Protein AF-A0A6P0N883-F1 (afdb_monomer_lite)

pLDDT: mean 95.59, std 4.11, range [74.62, 98.62]

Secondary structure (DSSP, 8-state):
----HHHHSSS------PPP-TTS-HHHHHHHHHHHHHHHHHHHHHH-

Radius of gyration: 13.6 Å; chains: 1; bounding box: 23×27×32 Å

Structure (mmCIF, N/CA/C/O backbone):
data_AF-A0A6P0N883-F1
#
_entry.id   AF-A0A6P0N883-F1
#
loop_
_atom_site.group_PDB
_atom_site.id
_atom_site.type_symbol
_atom_site.label_atom_id
_atom_site.label_alt_id
_atom_site.label_comp_id
_atom_site.label_asym_id
_atom_site.label_entity_id
_atom_site.label_seq_id
_atom_site.pdbx_PDB_ins_code
_atom_site.Cartn_x
_atom_site.Cartn_y
_atom_site.Cartn_z
_atom_site.occupancy
_atom_site.B_iso_or_equiv
_atom_site.auth_seq_id
_atom_site.auth_comp_id
_atom_site.auth_asym_id
_atom_site.auth_atom_id
_atom_site.pdbx_PDB_model_num
ATOM 1 N N . VAL A 1 1 ? 1.214 14.380 -6.502 1.00 74.62 1 VAL A N 1
ATOM 2 C CA . VAL A 1 1 ? -0.210 14.148 -6.855 1.00 74.62 1 VAL A CA 1
ATOM 3 C C . VAL A 1 1 ? -1.086 15.078 -6.028 1.00 74.62 1 VAL 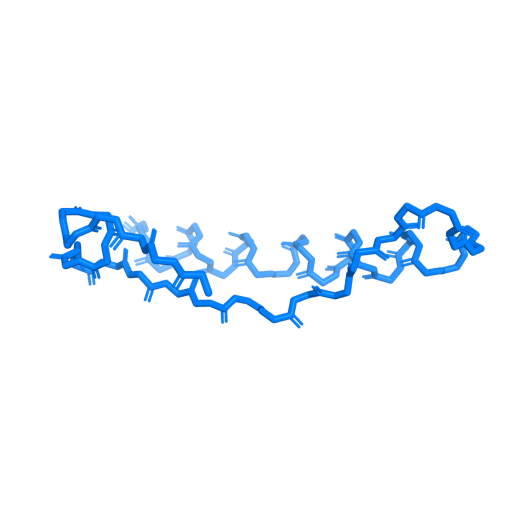A C 1
ATOM 5 O O . VAL A 1 1 ? -0.659 15.445 -4.942 1.00 74.62 1 VAL A O 1
ATOM 8 N N . ASN A 1 2 ? -2.246 15.505 -6.532 1.00 88.94 2 ASN A N 1
ATOM 9 C CA . ASN A 1 2 ? -3.204 16.309 -5.763 1.00 88.94 2 ASN A CA 1
ATOM 10 C C . ASN A 1 2 ? -4.381 15.395 -5.394 1.00 88.94 2 ASN A C 1
ATOM 12 O O . ASN A 1 2 ? -5.150 15.012 -6.275 1.00 88.94 2 ASN A O 1
ATOM 16 N N . LEU A 1 3 ? -4.424 14.946 -4.137 1.00 92.62 3 LEU A N 1
ATOM 17 C CA . LEU A 1 3 ? -5.465 14.056 -3.623 1.00 92.62 3 LEU A CA 1
ATOM 18 C C . LEU A 1 3 ? -6.538 14.888 -2.905 1.00 92.62 3 LEU A C 1
ATOM 20 O O . LEU A 1 3 ? -6.181 15.841 -2.211 1.00 92.62 3 LEU A O 1
ATOM 24 N N . PRO A 1 4 ? -7.829 14.534 -3.024 1.00 95.75 4 PRO A N 1
ATOM 25 C CA . PRO A 1 4 ? -8.889 15.182 -2.258 1.00 95.75 4 PRO A CA 1
ATOM 26 C C . PRO A 1 4 ? -8.621 15.131 -0.747 1.00 95.75 4 PRO A C 1
ATOM 28 O O . PRO A 1 4 ? -8.268 14.078 -0.217 1.00 95.75 4 PRO A O 1
ATOM 31 N N . GLU A 1 5 ? -8.872 16.234 -0.036 1.00 94.44 5 GLU A N 1
ATOM 32 C CA . GLU A 1 5 ? -8.662 16.326 1.422 1.00 94.44 5 GLU A CA 1
ATOM 33 C C . GLU A 1 5 ? -9.410 15.221 2.187 1.00 94.44 5 GLU A C 1
ATOM 35 O O . GLU A 1 5 ? -8.867 14.595 3.094 1.00 94.44 5 GLU A O 1
ATOM 40 N N . ALA A 1 6 ? -10.630 14.891 1.755 1.00 95.31 6 ALA A N 1
ATOM 41 C CA . ALA A 1 6 ? -11.438 13.831 2.356 1.00 95.31 6 ALA A CA 1
ATOM 42 C C . ALA A 1 6 ? -10.803 12.426 2.277 1.00 95.31 6 ALA A C 1
ATOM 44 O O . ALA A 1 6 ? -11.217 11.531 3.014 1.00 95.31 6 ALA A O 1
ATOM 45 N N . TRP A 1 7 ? -9.840 12.205 1.375 1.00 93.75 7 TRP A N 1
ATOM 46 C CA . TRP A 1 7 ? -9.147 10.918 1.235 1.00 93.75 7 TRP A CA 1
ATOM 47 C C . TRP A 1 7 ? -7.960 10.794 2.190 1.00 93.75 7 TRP A C 1
ATOM 49 O O . TRP A 1 7 ? -7.641 9.686 2.604 1.00 93.75 7 TRP A O 1
ATOM 59 N N . VAL A 1 8 ? -7.333 11.917 2.550 1.00 94.81 8 VAL A N 1
ATOM 60 C CA . VAL A 1 8 ? -6.131 11.942 3.399 1.00 94.81 8 VAL A CA 1
ATOM 61 C C . VAL A 1 8 ? -6.443 12.228 4.869 1.00 94.81 8 VAL A C 1
ATOM 63 O O . VAL A 1 8 ? -5.678 11.832 5.737 1.00 94.81 8 VAL A O 1
ATOM 66 N N . LEU A 1 9 ? -7.576 12.872 5.170 1.00 95.44 9 LEU A N 1
ATOM 67 C CA . LEU A 1 9 ? -7.982 13.250 6.534 1.00 95.44 9 LEU A CA 1
ATOM 68 C C . LEU A 1 9 ? -8.773 12.157 7.279 1.00 95.44 9 LEU A C 1
ATOM 70 O O . LEU A 1 9 ? -9.561 12.459 8.175 1.00 95.44 9 LEU A O 1
ATOM 74 N N . ARG A 1 10 ? -8.625 10.887 6.894 1.00 92.25 10 ARG A N 1
ATOM 75 C CA . ARG A 1 10 ? -9.221 9.765 7.635 1.00 92.25 10 ARG A CA 1
ATOM 76 C C . ARG A 1 10 ? -8.383 9.448 8.874 1.00 92.25 10 ARG A C 1
ATOM 78 O O . ARG A 1 10 ? -7.194 9.738 8.889 1.00 92.25 10 ARG A O 1
ATOM 85 N N . ASP A 1 11 ? -8.991 8.799 9.870 1.00 94.00 11 ASP A N 1
ATOM 86 C CA . ASP A 1 11 ? -8.286 8.349 11.081 1.00 94.00 11 ASP A CA 1
ATOM 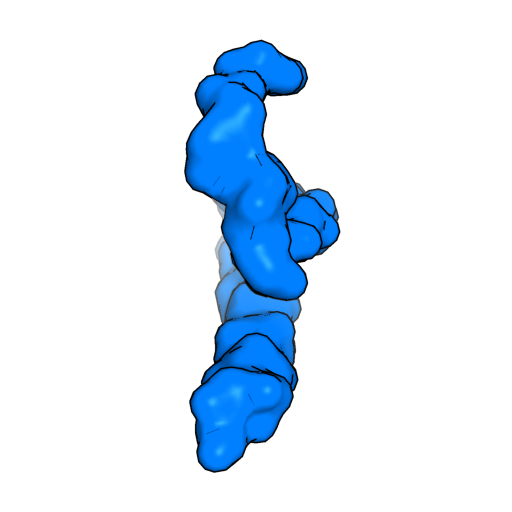87 C C . ASP A 1 11 ? -7.043 7.503 10.768 1.00 94.00 11 ASP A C 1
ATOM 89 O O . ASP A 1 11 ? -6.046 7.578 11.481 1.00 94.00 11 ASP A O 1
ATOM 93 N N . VAL A 1 12 ? -7.091 6.733 9.676 1.00 92.69 12 VAL A N 1
ATOM 94 C CA . VAL A 1 12 ? -5.947 5.992 9.145 1.00 92.69 12 VAL A CA 1
ATOM 95 C C . VAL A 1 12 ? -5.730 6.389 7.689 1.00 92.69 12 VAL A C 1
ATOM 97 O O . VAL A 1 12 ? -6.589 6.168 6.833 1.00 92.69 12 VAL A O 1
ATOM 100 N N . PHE A 1 13 ? -4.563 6.963 7.418 1.00 94.81 13 PHE A N 1
ATOM 101 C CA . PHE A 1 13 ? -4.041 7.221 6.083 1.00 94.81 13 PHE A CA 1
ATOM 102 C C . PHE A 1 13 ? -2.535 6.963 6.101 1.00 94.81 13 PHE A C 1
ATOM 104 O O . PHE A 1 13 ? -1.814 7.530 6.921 1.00 94.81 13 PHE A O 1
ATOM 111 N N . GLU A 1 14 ? -2.062 6.115 5.192 1.00 94.25 14 GLU A N 1
ATOM 112 C CA . GLU A 1 14 ? -0.656 5.734 5.106 1.00 94.25 14 GLU A CA 1
ATOM 113 C C . GLU A 1 14 ? -0.202 5.722 3.650 1.00 94.25 14 GLU A C 1
ATOM 115 O O . GLU A 1 14 ? -0.858 5.141 2.784 1.00 94.25 14 GLU A O 1
ATOM 120 N N . ASP A 1 15 ? 0.953 6.334 3.393 1.00 94.50 15 ASP A N 1
ATOM 121 C CA . ASP A 1 15 ? 1.654 6.190 2.125 1.00 94.50 15 ASP A CA 1
ATOM 122 C C . ASP A 1 15 ? 2.710 5.091 2.260 1.00 94.50 15 ASP A C 1
ATOM 124 O O . ASP A 1 15 ? 3.646 5.174 3.056 1.00 94.50 15 ASP A O 1
ATOM 128 N N . TRP A 1 16 ? 2.527 4.032 1.484 1.00 95.50 16 TRP A N 1
ATOM 129 C CA . TRP A 1 16 ? 3.367 2.847 1.514 1.00 95.50 16 TRP A CA 1
ATOM 130 C C . TRP A 1 16 ? 4.641 2.993 0.668 1.00 95.50 16 TRP A C 1
ATOM 132 O O . TRP A 1 16 ? 5.561 2.201 0.850 1.00 95.50 16 TRP A O 1
ATOM 142 N N . GLN A 1 17 ? 4.758 3.987 -0.217 1.00 95.38 17 GLN A N 1
ATOM 143 C CA . GLN A 1 17 ? 5.987 4.220 -0.999 1.00 95.38 17 GLN A CA 1
ATOM 144 C C . GLN A 1 17 ? 6.520 2.943 -1.693 1.00 95.38 17 GLN A C 1
ATOM 146 O O . GLN A 1 17 ? 7.714 2.654 -1.661 1.00 95.38 17 GLN A O 1
ATOM 151 N N . LEU A 1 18 ? 5.621 2.124 -2.251 1.00 96.62 18 LEU A N 1
ATOM 152 C CA . LEU A 1 18 ? 5.990 0.910 -2.985 1.00 96.62 18 LEU A CA 1
ATOM 153 C C . LEU A 1 18 ? 6.368 1.249 -4.425 1.00 96.62 18 LEU A C 1
ATOM 155 O O . LEU A 1 18 ? 5.733 2.098 -5.051 1.00 96.62 18 LEU A O 1
ATOM 159 N N . ASP A 1 19 ? 7.356 0.535 -4.958 1.00 95.44 19 AS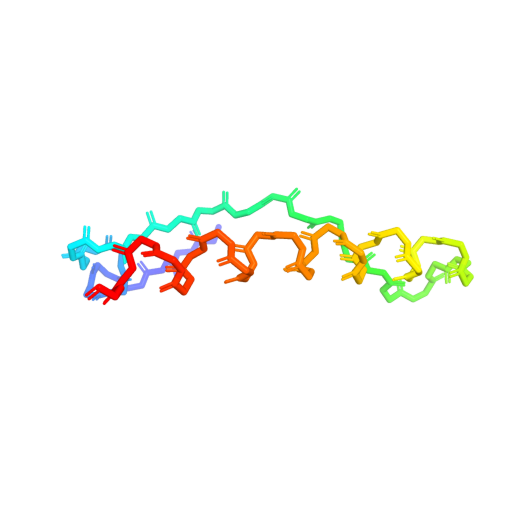P A N 1
ATOM 160 C CA . ASP A 1 19 ? 7.710 0.624 -6.373 1.00 95.44 19 ASP A CA 1
ATOM 161 C C . ASP A 1 19 ? 6.594 0.049 -7.255 1.00 95.44 19 ASP A C 1
ATOM 163 O O . ASP A 1 19 ? 5.988 -0.970 -6.911 1.00 95.44 19 ASP A O 1
ATOM 167 N N . ASP A 1 20 ? 6.365 0.659 -8.421 1.00 96.81 20 ASP A N 1
ATOM 168 C CA . ASP A 1 20 ? 5.489 0.093 -9.449 1.00 96.81 20 ASP A CA 1
ATOM 169 C C . ASP A 1 20 ? 6.193 -1.093 -10.130 1.00 96.81 20 ASP A C 1
ATOM 171 O O . ASP A 1 20 ? 7.262 -0.915 -10.729 1.00 96.81 20 ASP A O 1
ATOM 175 N N . PRO A 1 21 ? 5.647 -2.317 -10.030 1.00 97.44 21 PRO A N 1
ATOM 176 C CA . PRO A 1 21 ? 6.253 -3.464 -10.675 1.00 97.44 21 PRO A CA 1
ATOM 177 C C . PRO A 1 21 ? 5.962 -3.526 -12.183 1.00 97.44 21 PRO A C 1
ATOM 179 O O . PRO A 1 21 ? 6.585 -4.347 -12.855 1.00 97.44 21 PRO A O 1
ATOM 182 N N . ASP A 1 22 ? 5.053 -2.720 -12.745 1.00 97.88 22 ASP A N 1
ATOM 183 C CA . ASP A 1 22 ? 4.730 -2.798 -14.174 1.00 97.88 22 ASP A CA 1
ATOM 184 C C . ASP A 1 22 ? 5.970 -2.595 -15.067 1.00 97.88 22 ASP A C 1
ATOM 186 O O . ASP A 1 22 ? 6.815 -1.726 -14.845 1.00 97.88 22 ASP A O 1
ATOM 190 N N . GLY A 1 23 ? 6.130 -3.477 -16.056 1.00 97.69 23 GLY A N 1
ATOM 191 C CA . GLY A 1 23 ? 7.311 -3.507 -16.924 1.00 97.69 23 GLY A CA 1
ATOM 192 C C . GLY A 1 23 ? 8.624 -3.963 -16.260 1.00 97.69 23 GLY A C 1
ATOM 193 O O . GLY A 1 23 ? 9.649 -4.015 -16.941 1.00 97.69 23 GLY A O 1
ATOM 194 N N . GLN A 1 24 ? 8.623 -4.322 -14.971 1.00 97.81 24 GLN A N 1
ATOM 195 C CA . GLN A 1 24 ? 9.807 -4.798 -14.245 1.00 97.81 24 GLN A CA 1
ATOM 196 C C . GLN A 1 24 ? 9.958 -6.331 -14.300 1.00 97.81 24 GLN A C 1
ATOM 198 O O . GLN A 1 24 ? 9.004 -7.059 -14.596 1.00 97.81 24 GLN A O 1
ATOM 203 N N . PRO A 1 25 ? 11.151 -6.872 -13.980 1.00 98.44 25 PRO A N 1
ATOM 204 C CA . PRO A 1 25 ? 11.354 -8.312 -13.862 1.00 98.44 25 PRO A CA 1
ATOM 205 C C . PRO A 1 25 ? 10.461 -8.963 -12.796 1.00 98.44 25 PRO A C 1
ATOM 207 O O . PRO A 1 25 ? 10.056 -8.342 -11.813 1.00 98.44 25 PRO A O 1
ATOM 210 N N . LEU A 1 26 ? 10.231 -10.272 -12.937 1.00 98.12 26 LEU A N 1
ATOM 211 C CA . LEU A 1 26 ? 9.397 -11.054 -12.017 1.00 98.12 26 LEU A CA 1
ATOM 212 C C . LEU A 1 26 ? 9.867 -10.986 -10.552 1.00 98.12 26 LEU A C 1
ATOM 214 O O . LEU A 1 26 ? 9.055 -11.104 -9.636 1.00 98.12 26 LEU A O 1
ATOM 218 N N . GLU A 1 27 ? 11.165 -10.805 -10.313 1.00 98.31 27 GLU A N 1
ATOM 219 C CA . GLU A 1 27 ? 11.714 -10.637 -8.964 1.00 98.31 27 GLU A CA 1
ATOM 220 C C . GLU A 1 27 ? 11.177 -9.372 -8.282 1.00 98.31 27 GLU A C 1
ATOM 222 O O . GLU A 1 27 ? 10.799 -9.430 -7.112 1.00 98.31 27 GLU A O 1
ATOM 227 N N . THR A 1 28 ? 11.031 -8.270 -9.025 1.00 98.12 28 THR A N 1
ATOM 228 C CA . THR A 1 28 ? 10.432 -7.025 -8.526 1.00 98.12 28 THR A CA 1
ATOM 229 C C . THR A 1 28 ? 8.968 -7.233 -8.156 1.00 98.12 28 THR A C 1
ATOM 231 O O . THR A 1 28 ? 8.561 -6.869 -7.056 1.00 98.12 28 THR A O 1
ATOM 234 N N . PHE A 1 29 ? 8.194 -7.908 -9.013 1.00 98.38 29 PHE A N 1
ATOM 235 C CA . PHE A 1 29 ? 6.806 -8.271 -8.702 1.00 98.38 29 PHE A CA 1
ATOM 236 C C . PHE A 1 29 ? 6.693 -9.078 -7.408 1.00 98.38 29 PHE A C 1
ATOM 238 O O . PHE A 1 29 ? 5.831 -8.806 -6.572 1.00 98.38 29 PHE A O 1
ATOM 245 N N . ARG A 1 30 ? 7.556 -10.087 -7.237 1.00 98.38 30 ARG A N 1
ATOM 246 C CA . ARG A 1 30 ? 7.552 -10.940 -6.040 1.00 98.38 30 ARG A CA 1
ATOM 247 C C . ARG A 1 30 ? 7.888 -10.134 -4.790 1.00 98.38 30 ARG A C 1
ATOM 249 O O . ARG A 1 30 ? 7.166 -10.264 -3.808 1.00 98.38 30 ARG A O 1
ATOM 256 N N . ARG A 1 31 ? 8.908 -9.275 -4.859 1.00 98.31 31 ARG A N 1
ATOM 257 C CA . ARG A 1 31 ? 9.295 -8.388 -3.757 1.00 98.31 31 ARG A CA 1
ATOM 258 C C . ARG A 1 31 ? 8.141 -7.472 -3.343 1.00 98.31 31 ARG A C 1
ATOM 260 O O . ARG A 1 31 ? 7.723 -7.531 -2.192 1.00 98.31 31 ARG A O 1
ATOM 267 N N . VAL A 1 32 ? 7.577 -6.703 -4.280 1.00 98.44 32 VAL A N 1
ATOM 268 C CA . VAL A 1 32 ? 6.482 -5.757 -3.991 1.00 98.44 32 VAL A CA 1
ATOM 269 C C . VAL A 1 32 ? 5.262 -6.487 -3.420 1.00 98.44 32 VAL A C 1
ATOM 271 O O . VAL A 1 32 ? 4.678 -6.042 -2.435 1.00 98.44 32 VAL A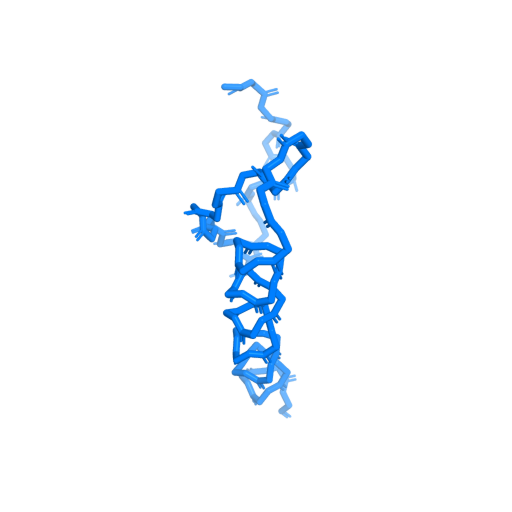 O 1
ATOM 274 N N . ARG A 1 33 ? 4.899 -7.653 -3.973 1.00 98.38 33 ARG A N 1
ATOM 275 C CA . ARG A 1 33 ? 3.812 -8.493 -3.441 1.00 98.38 33 ARG A CA 1
ATOM 276 C C . ARG A 1 33 ? 4.060 -8.909 -1.989 1.00 98.38 33 ARG A C 1
ATOM 278 O O . ARG A 1 33 ? 3.123 -8.902 -1.191 1.00 98.38 33 ARG A O 1
ATOM 285 N N . ASP A 1 34 ? 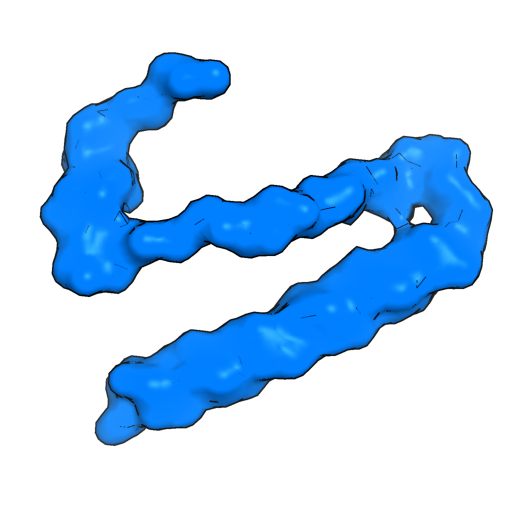5.283 -9.309 -1.656 1.00 98.62 34 ASP A N 1
ATOM 286 C CA . ASP A 1 34 ? 5.616 -9.775 -0.310 1.00 98.62 34 ASP A CA 1
ATOM 287 C C . ASP A 1 34 ? 5.614 -8.605 0.695 1.00 98.62 34 ASP A C 1
ATOM 289 O O . ASP A 1 34 ? 5.075 -8.749 1.794 1.00 98.62 34 ASP A O 1
ATOM 293 N N . GLU A 1 35 ? 6.072 -7.417 0.284 1.00 98.44 35 GLU A N 1
ATOM 294 C CA . GLU A 1 35 ? 5.949 -6.180 1.0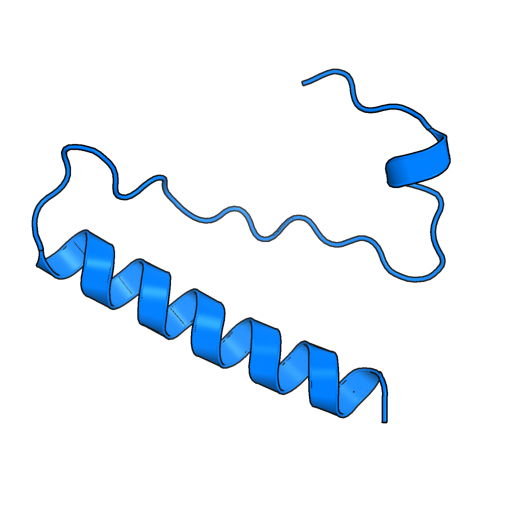72 1.00 98.44 35 GLU A CA 1
ATOM 295 C C . GLU A 1 35 ? 4.480 -5.780 1.306 1.00 98.44 35 GLU A C 1
ATOM 297 O O . GLU A 1 35 ? 4.097 -5.451 2.432 1.00 98.44 35 GLU A O 1
ATOM 302 N N . ILE A 1 36 ? 3.629 -5.865 0.272 1.00 98.19 36 ILE A N 1
ATOM 303 C CA . ILE A 1 36 ? 2.177 -5.642 0.399 1.00 98.19 36 ILE A CA 1
ATOM 304 C C . ILE A 1 36 ? 1.584 -6.626 1.406 1.00 98.19 36 ILE A C 1
ATOM 306 O O . ILE A 1 36 ? 0.822 -6.222 2.283 1.00 98.19 36 ILE A O 1
ATOM 310 N N . LYS A 1 37 ? 1.938 -7.914 1.313 1.00 98.62 37 LYS A N 1
ATOM 311 C CA . LYS A 1 37 ? 1.420 -8.948 2.217 1.00 98.62 37 LYS A CA 1
ATOM 312 C C . LYS A 1 37 ? 1.738 -8.630 3.678 1.00 98.62 37 LYS A C 1
ATOM 314 O O . LYS A 1 37 ? 0.851 -8.741 4.523 1.00 98.62 37 LYS A O 1
ATOM 319 N N . GLU A 1 38 ? 2.976 -8.242 3.976 1.00 98.38 38 GLU A N 1
ATOM 320 C CA . GLU A 1 38 ? 3.389 -7.898 5.339 1.00 98.38 38 GLU A CA 1
ATOM 321 C C . GLU A 1 38 ? 2.617 -6.686 5.877 1.00 98.38 38 GLU A C 1
ATOM 323 O O . GLU A 1 38 ? 2.115 -6.715 7.001 1.00 98.38 38 GLU A O 1
ATOM 328 N N . ARG A 1 39 ? 2.482 -5.630 5.070 1.00 98.00 39 ARG A N 1
ATOM 329 C CA . ARG A 1 39 ? 1.806 -4.392 5.483 1.00 98.00 39 ARG A CA 1
ATOM 330 C C . ARG A 1 39 ? 0.307 -4.574 5.657 1.00 98.00 39 ARG A C 1
ATOM 332 O O . ARG A 1 39 ? -0.240 -4.097 6.644 1.00 98.00 39 ARG A O 1
ATOM 339 N N . VAL A 1 40 ? -0.342 -5.324 4.765 1.00 97.94 40 VAL A N 1
ATOM 340 C CA . VAL A 1 40 ? -1.762 -5.678 4.903 1.00 97.94 40 VAL A CA 1
ATOM 341 C C . VAL A 1 40 ? -1.995 -6.482 6.180 1.00 97.94 40 VAL A C 1
ATOM 343 O O . VAL A 1 40 ? -2.935 -6.183 6.909 1.00 97.94 40 VAL A O 1
ATOM 346 N N . ALA A 1 41 ? -1.138 -7.464 6.487 1.00 98.31 41 ALA A N 1
ATOM 347 C CA . ALA A 1 41 ? -1.270 -8.244 7.716 1.00 98.31 41 ALA A CA 1
ATOM 348 C C . ALA A 1 41 ? -1.184 -7.356 8.970 1.00 98.31 41 ALA A C 1
ATOM 350 O O . ALA A 1 41 ? -2.034 -7.468 9.848 1.00 98.31 41 ALA A O 1
ATOM 351 N N . LYS A 1 42 ? -0.213 -6.433 9.016 1.00 97.06 42 LYS A N 1
ATOM 352 C CA . LYS A 1 42 ? -0.078 -5.456 10.111 1.00 97.06 42 LYS A CA 1
ATOM 353 C C . LYS A 1 42 ? -1.274 -4.509 10.203 1.00 97.06 42 LYS A C 1
ATOM 355 O O . LYS A 1 42 ? -1.745 -4.232 11.298 1.00 97.06 42 LYS A O 1
ATOM 360 N N . LEU A 1 43 ? -1.777 -4.023 9.069 1.00 96.25 43 LEU A N 1
ATOM 361 C CA . LEU A 1 43 ? -2.938 -3.136 9.044 1.00 96.25 43 LEU A CA 1
ATOM 362 C C . LEU A 1 43 ? -4.181 -3.836 9.606 1.00 96.25 43 LEU A C 1
ATOM 364 O O . LEU A 1 43 ? -4.893 -3.253 10.410 1.00 96.25 43 LEU A O 1
ATOM 368 N N . VAL A 1 44 ? -4.432 -5.085 9.208 1.00 96.88 44 VAL A N 1
ATOM 369 C CA . VAL A 1 44 ? -5.576 -5.861 9.713 1.00 96.88 44 VAL A CA 1
ATOM 370 C C . VAL A 1 44 ? -5.458 -6.123 11.216 1.00 96.88 44 VAL A C 1
ATOM 372 O O . VAL A 1 44 ? -6.458 -6.002 11.921 1.00 96.88 44 VAL A O 1
ATOM 375 N N . ASP A 1 45 ? -4.257 -6.435 11.708 1.00 97.19 45 ASP A N 1
ATOM 376 C CA . ASP A 1 45 ? -3.985 -6.604 13.143 1.00 97.19 45 ASP A CA 1
ATOM 377 C C . ASP A 1 45 ? -4.284 -5.317 13.932 1.00 97.19 45 ASP A C 1
ATOM 379 O O . ASP A 1 45 ? -4.983 -5.362 14.936 1.00 97.19 45 ASP A O 1
ATOM 383 N N . ASN A 1 46 ? -3.869 -4.156 13.413 1.00 94.31 46 ASN A N 1
ATOM 384 C CA . ASN A 1 46 ? -4.125 -2.849 14.033 1.00 94.31 46 ASN A CA 1
ATOM 385 C C . ASN A 1 46 ? -5.602 -2.406 14.002 1.00 94.31 46 ASN A C 1
ATOM 387 O O . ASN A 1 46 ? -5.976 -1.493 14.739 1.00 94.31 46 ASN A O 1
ATOM 391 N N . LEU A 1 47 ? -6.420 -2.977 13.112 1.00 92.00 47 LEU A N 1
ATOM 392 C CA . LEU A 1 47 ? -7.846 -2.653 12.964 1.00 92.00 47 LEU A CA 1
ATOM 393 C C . LEU A 1 47 ? -8.774 -3.620 13.716 1.00 92.00 47 LEU A C 1
ATOM 395 O O . LEU A 1 47 ? -9.989 -3.400 13.719 1.00 92.00 47 LEU A O 1
ATOM 399 N N . SER A 1 48 ? -8.222 -4.695 14.282 1.00 84.69 48 SER A N 1
ATOM 400 C CA . SER A 1 48 ? -8.959 -5.698 15.062 1.00 84.69 48 SER A CA 1
ATOM 401 C C . SER A 1 48 ? -9.071 -5.286 16.528 1.00 84.69 48 SER A C 1
ATOM 403 O O . SER A 1 48 ? -10.146 -5.550 17.115 1.00 84.69 48 SER A O 1
#

Foldseek 3Di:
DDDDPVQQPDPDDDDLPQDDCVPHDPVSVVVSVVSVVVVVVVVVVVVD

Sequence (48 aa):
VNLPEAWVLRDVFEDWQLDDPDGQPLETFRRVRDEIKERVAKLVDNLS